Protein AF-A0A927LJE8-F1 (afdb_monomer)

pLDDT: mean 83.6, std 7.01, range [52.34, 91.81]

Mean predicted aligned error: 5.42 Å

Secondary structure (DSSP, 8-state):
--EEEETTEEEEE---TT-SSHHHHT-TT-EEEEPTTS-EEEE-TTS--EEEE---PPP-

Foldseek 3Di:
DFWDADPNWIKGAAFQPVDPDNCQRRPPQRIFTQDPVRWTWDAGRVRPDIDIDPDDDDDD

Structure (mmCIF, N/CA/C/O backbone):
data_AF-A0A927LJE8-F1
#
_entry.id   AF-A0A927LJE8-F1
#
loop_
_atom_site.group_PDB
_atom_site.id
_atom_site.type_symbol
_atom_site.label_atom_id
_atom_site.label_alt_id
_atom_site.label_comp_id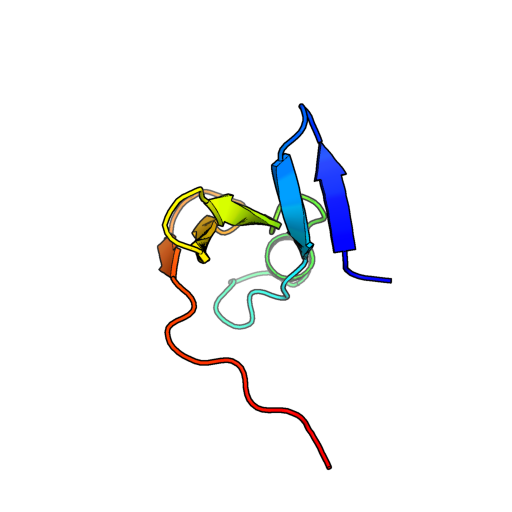
_atom_site.label_asym_id
_atom_site.label_entity_id
_atom_site.label_seq_id
_atom_site.pdbx_PDB_ins_code
_atom_site.Cartn_x
_atom_site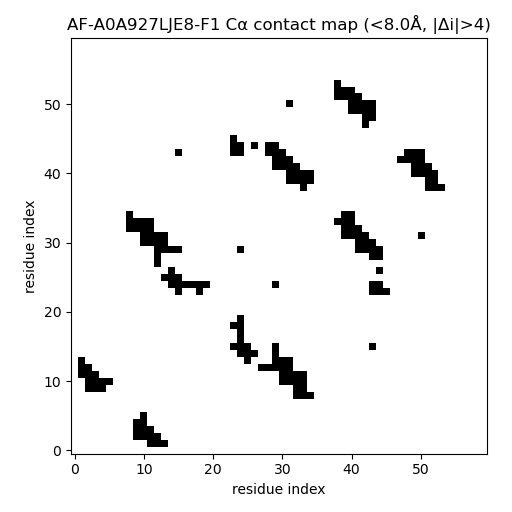.Cartn_y
_atom_site.Cartn_z
_atom_site.occupancy
_atom_site.B_iso_or_equiv
_atom_site.auth_seq_id
_atom_site.auth_comp_id
_atom_site.auth_asym_id
_atom_site.auth_atom_id
_atom_site.pdbx_PDB_model_num
ATOM 1 N N . MET A 1 1 ? -4.148 -16.489 -1.264 1.00 52.34 1 MET A N 1
ATOM 2 C CA . MET A 1 1 ? -3.121 -16.288 -0.215 1.00 52.34 1 MET A CA 1
ATOM 3 C C . MET A 1 1 ? -2.570 -14.866 -0.322 1.00 52.34 1 MET A C 1
ATOM 5 O O . MET A 1 1 ? -1.601 -14.643 -1.029 1.00 52.34 1 MET A O 1
ATOM 9 N N . GLY A 1 2 ? -3.231 -13.881 0.287 1.00 70.69 2 GLY A N 1
ATOM 10 C CA . GLY A 1 2 ? -2.862 -12.461 0.139 1.00 70.69 2 GLY A CA 1
ATOM 11 C C . GLY A 1 2 ? -3.044 -11.642 1.412 1.00 70.69 2 GLY A C 1
ATOM 12 O O . GLY A 1 2 ? -3.006 -10.425 1.347 1.00 70.69 2 GLY A O 1
ATOM 13 N N . LYS A 1 3 ? -3.256 -12.301 2.553 1.00 83.25 3 LYS A N 1
ATOM 14 C CA . LYS A 1 3 ? -3.449 -11.70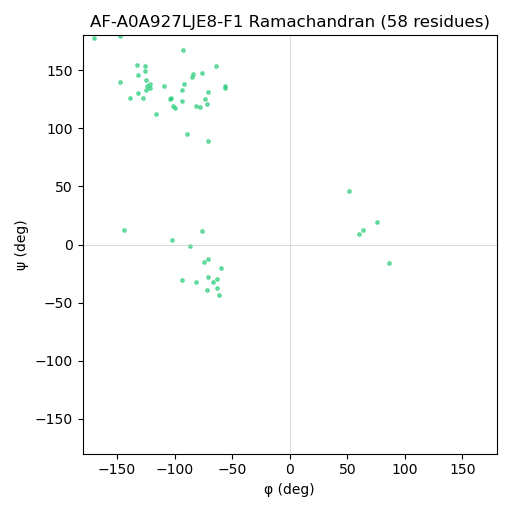0 3.873 1.00 83.25 3 LYS A CA 1
ATOM 15 C C . LYS A 1 3 ? -2.404 -12.289 4.814 1.00 83.25 3 LYS A C 1
ATOM 17 O O . LYS A 1 3 ? -2.188 -13.499 4.781 1.00 83.25 3 LYS A O 1
ATOM 22 N N . GLY A 1 4 ? -1.783 -11.458 5.638 1.00 87.50 4 GLY A N 1
ATOM 23 C CA . GLY A 1 4 ? -0.839 -11.876 6.669 1.00 87.50 4 GLY A CA 1
ATOM 24 C C . GLY A 1 4 ? -0.898 -10.967 7.891 1.00 87.50 4 GLY A C 1
ATOM 25 O O . GLY A 1 4 ? -1.681 -10.018 7.936 1.00 87.50 4 GLY A O 1
ATOM 26 N N . CYS A 1 5 ? -0.082 -11.277 8.891 1.00 86.25 5 CYS A N 1
ATOM 27 C CA . CYS A 1 5 ? 0.104 -10.457 10.081 1.00 86.25 5 CYS A CA 1
ATOM 28 C C . CYS A 1 5 ? 1.607 -10.305 10.323 1.00 86.25 5 CYS A C 1
ATOM 30 O O . CYS A 1 5 ? 2.335 -11.294 10.282 1.00 86.25 5 CYS A O 1
ATOM 32 N N . GLU A 1 6 ? 2.071 -9.079 10.526 1.00 86.44 6 GLU A N 1
ATOM 33 C CA . GLU A 1 6 ? 3.470 -8.755 10.804 1.00 86.44 6 GLU A CA 1
ATOM 34 C C . GLU A 1 6 ? 3.486 -7.682 11.893 1.00 86.44 6 GLU A C 1
ATOM 36 O O . GLU A 1 6 ? 2.799 -6.671 11.764 1.00 86.44 6 GLU A O 1
ATOM 41 N N . ASN A 1 7 ? 4.215 -7.906 12.991 1.00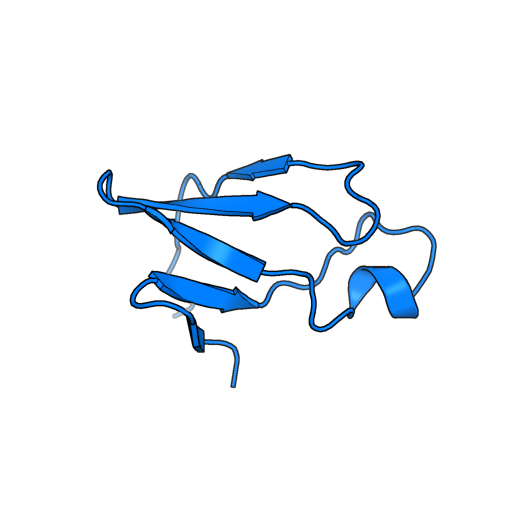 83.94 7 ASN A N 1
ATOM 42 C CA . ASN A 1 7 ? 4.280 -6.979 14.132 1.00 83.94 7 ASN A CA 1
ATOM 43 C C . ASN A 1 7 ? 2.896 -6.550 14.668 1.00 83.94 7 ASN A C 1
ATOM 45 O O . ASN A 1 7 ? 2.646 -5.361 14.862 1.00 83.94 7 ASN A O 1
ATOM 49 N N . ASN A 1 8 ? 1.974 -7.505 14.859 1.00 85.19 8 ASN A N 1
ATOM 50 C CA . ASN A 1 8 ? 0.568 -7.271 15.240 1.00 85.19 8 ASN A CA 1
ATOM 51 C C . ASN A 1 8 ? -0.259 -6.418 14.261 1.00 85.19 8 ASN A C 1
ATOM 53 O O . ASN A 1 8 ? -1.403 -6.078 14.560 1.00 85.19 8 ASN A O 1
ATOM 57 N N . LYS A 1 9 ? 0.266 -6.110 13.070 1.00 86.88 9 LYS A N 1
ATOM 58 C CA . LYS A 1 9 ? -0.465 -5.398 12.022 1.00 86.88 9 LYS A CA 1
ATOM 59 C C . LYS A 1 9 ? -0.886 -6.369 10.935 1.00 86.88 9 LYS A C 1
ATOM 61 O O . LYS A 1 9 ? -0.066 -7.070 10.338 1.00 86.88 9 LYS A O 1
ATOM 66 N N . VAL A 1 10 ? -2.185 -6.393 10.653 1.00 89.94 10 VAL A N 1
ATOM 67 C CA . VAL A 1 10 ? -2.725 -7.155 9.526 1.00 89.94 10 VAL A CA 1
ATOM 68 C C . VAL A 1 10 ? -2.309 -6.459 8.239 1.00 89.94 10 VAL A C 1
ATOM 70 O O . VAL A 1 10 ? -2.497 -5.252 8.102 1.00 89.94 10 VAL A O 1
ATOM 73 N N . PHE A 1 11 ? -1.777 -7.218 7.286 1.00 91.25 11 PHE A N 1
ATOM 74 C CA . PHE A 1 11 ? -1.446 -6.706 5.965 1.00 91.25 11 PHE A CA 1
ATOM 75 C C . PHE A 1 11 ? -2.098 -7.523 4.855 1.00 91.25 11 PHE A C 1
ATOM 77 O O . PHE A 1 11 ? -2.351 -8.722 4.997 1.00 91.25 11 PHE A O 1
ATOM 84 N N . TYR A 1 12 ? -2.315 -6.867 3.722 1.00 89.81 12 TYR A N 1
ATOM 85 C CA . TYR A 1 12 ? -2.778 -7.456 2.478 1.00 89.81 12 TYR A CA 1
ATOM 86 C C . TYR A 1 12 ? -1.760 -7.191 1.378 1.00 89.81 12 TYR A C 1
ATOM 88 O O . TYR A 1 12 ? -1.203 -6.100 1.292 1.00 89.81 12 TYR A O 1
ATOM 96 N N . ARG A 1 13 ? -1.491 -8.188 0.542 1.00 89.56 13 ARG A N 1
ATOM 97 C CA . ARG A 1 13 ? -0.619 -8.027 -0.622 1.00 89.56 13 ARG A CA 1
ATOM 98 C C . ARG A 1 13 ? -1.417 -7.492 -1.797 1.00 89.56 13 ARG A C 1
ATOM 100 O O . ARG A 1 13 ? -2.571 -7.877 -1.983 1.00 89.56 13 ARG A O 1
ATOM 107 N N . PHE A 1 14 ? -0.779 -6.645 -2.589 1.00 87.62 14 PHE A N 1
ATOM 108 C CA . PHE A 1 14 ? -1.356 -6.113 -3.815 1.00 87.62 14 PHE A CA 1
ATOM 109 C C . PHE A 1 14 ? -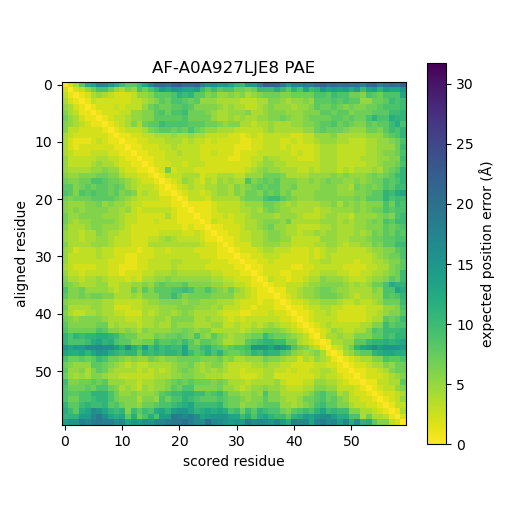0.356 -6.208 -4.964 1.00 87.62 14 PHE A C 1
ATOM 111 O O . PHE A 1 14 ? 0.855 -6.236 -4.747 1.00 87.62 14 PHE A O 1
ATOM 118 N N . PHE A 1 15 ? -0.890 -6.265 -6.180 1.00 88.25 15 PHE A N 1
ATOM 119 C CA . PHE A 1 15 ? -0.106 -6.145 -7.400 1.00 88.25 15 PHE A CA 1
ATOM 120 C C . PHE A 1 15 ? -0.113 -4.686 -7.839 1.00 88.25 15 PHE A C 1
ATOM 122 O O . PHE A 1 15 ? -1.183 -4.103 -8.022 1.00 88.25 15 PHE A O 1
ATOM 129 N N . ASP A 1 16 ? 1.069 -4.101 -7.994 1.00 86.62 16 ASP A N 1
ATOM 130 C CA . ASP A 1 16 ? 1.208 -2.752 -8.527 1.00 86.62 16 ASP A CA 1
ATOM 131 C C . ASP A 1 16 ? 1.333 -2.809 -10.053 1.00 86.62 16 ASP A C 1
ATOM 133 O O . ASP A 1 16 ? 2.415 -3.007 -10.604 1.00 86.62 16 ASP A O 1
ATOM 137 N N . VAL A 1 17 ? 0.198 -2.649 -10.737 1.00 83.62 17 VAL A N 1
ATOM 138 C CA . VAL A 1 17 ? 0.123 -2.632 -12.208 1.00 83.62 17 VAL A CA 1
ATOM 139 C C . VAL A 1 17 ? 0.718 -1.364 -12.830 1.00 83.62 17 VAL A C 1
ATOM 141 O O . VAL A 1 17 ? 0.919 -1.326 -14.039 1.00 83.62 17 VAL A O 1
ATOM 144 N N . GLY A 1 18 ? 0.994 -0.328 -12.028 1.00 81.06 18 GLY A N 1
ATOM 145 C CA . GLY A 1 18 ? 1.651 0.903 -12.477 1.00 81.06 18 GLY A CA 1
ATOM 146 C C . GLY A 1 18 ? 3.179 0.827 -12.451 1.00 81.06 18 GLY A C 1
ATOM 147 O O . GLY A 1 18 ? 3.846 1.802 -12.799 1.00 81.06 18 GLY A O 1
ATOM 148 N N . SER A 1 19 ? 3.742 -0.301 -12.014 1.00 82.94 19 SER A N 1
ATOM 149 C CA . SER A 1 19 ? 5.186 -0.470 -11.918 1.00 82.94 19 SER A CA 1
ATOM 150 C C . SER A 1 19 ? 5.838 -0.701 -13.284 1.00 82.94 19 SER A C 1
ATOM 152 O O . SER A 1 19 ? 5.246 -1.301 -14.180 1.00 82.94 19 SER A O 1
ATOM 154 N N . LYS A 1 20 ? 7.081 -0.231 -13.448 1.00 83.56 20 LYS A N 1
ATOM 155 C CA . LYS A 1 20 ? 7.831 -0.342 -14.713 1.00 83.56 20 LYS A CA 1
ATOM 156 C C . LYS A 1 20 ? 8.273 -1.771 -15.007 1.00 83.56 20 LYS A C 1
ATOM 158 O O . LYS A 1 20 ? 8.445 -2.128 -16.169 1.00 83.56 20 LYS A O 1
ATOM 163 N N 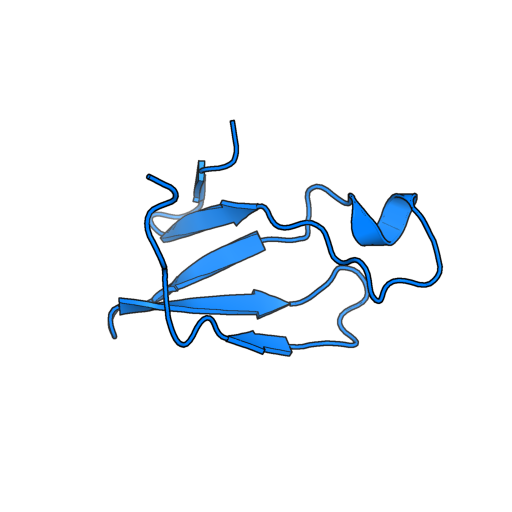. THR A 1 21 ? 8.481 -2.569 -13.964 1.00 84.38 21 THR A N 1
ATOM 164 C CA . THR A 1 21 ? 8.936 -3.953 -14.077 1.00 84.38 21 THR A CA 1
ATOM 165 C C . THR A 1 21 ? 7.982 -4.897 -13.350 1.00 84.38 21 THR A C 1
ATOM 167 O O . THR A 1 21 ? 7.356 -4.550 -12.345 1.00 84.38 21 THR A O 1
ATOM 170 N N . VAL A 1 22 ? 7.878 -6.130 -13.853 1.00 85.06 22 VAL A N 1
ATOM 171 C CA . VAL A 1 22 ? 7.035 -7.172 -13.243 1.00 85.06 22 VAL A CA 1
ATOM 172 C C . VAL A 1 22 ? 7.534 -7.526 -11.842 1.00 85.06 22 VAL A C 1
ATOM 174 O O . VAL A 1 22 ? 6.730 -7.750 -10.938 1.00 85.06 22 VAL A O 1
ATOM 177 N N . GLU A 1 23 ? 8.850 -7.543 -11.637 1.00 85.50 23 GLU A N 1
ATOM 178 C CA . GLU A 1 23 ? 9.462 -7.846 -10.341 1.00 85.50 23 GLU A CA 1
ATOM 179 C C . GLU A 1 23 ? 9.048 -6.836 -9.269 1.00 85.50 23 GLU A C 1
ATOM 181 O O . GLU A 1 23 ? 8.679 -7.223 -8.161 1.00 85.50 23 GLU A O 1
ATOM 186 N N . GLU A 1 24 ? 9.030 -5.545 -9.604 1.00 84.19 24 GLU A N 1
ATOM 187 C CA . GLU A 1 24 ? 8.589 -4.497 -8.687 1.00 84.19 24 GLU A CA 1
ATOM 188 C C . GLU A 1 24 ? 7.069 -4.527 -8.467 1.00 84.19 24 GLU A C 1
ATOM 190 O O . GLU A 1 24 ? 6.601 -4.375 -7.336 1.00 84.19 24 GLU A O 1
ATOM 195 N N . GLY A 1 25 ? 6.291 -4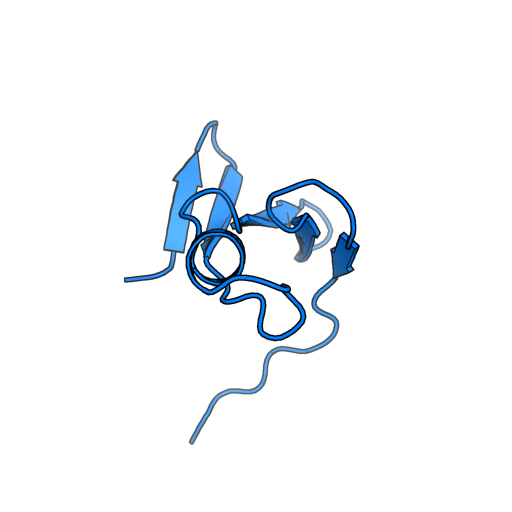.783 -9.524 1.00 83.50 25 GLY A N 1
ATOM 196 C CA . GLY A 1 25 ? 4.830 -4.872 -9.454 1.00 83.50 25 GLY A CA 1
ATOM 197 C C . GLY A 1 25 ? 4.318 -6.064 -8.638 1.00 83.50 25 GLY A C 1
ATOM 198 O O . GLY A 1 25 ? 3.289 -5.976 -7.964 1.00 83.50 25 GLY A O 1
ATOM 199 N N . THR A 1 26 ? 5.060 -7.173 -8.649 1.00 87.81 26 THR A N 1
ATOM 200 C CA . THR A 1 26 ? 4.723 -8.427 -7.949 1.00 87.81 26 THR A CA 1
ATOM 201 C C . THR A 1 26 ? 5.505 -8.635 -6.651 1.00 87.81 26 THR A C 1
ATOM 203 O O . THR A 1 26 ? 5.346 -9.662 -5.984 1.00 87.81 26 THR A O 1
ATOM 206 N N . ALA A 1 27 ? 6.327 -7.659 -6.255 1.00 86.94 27 ALA A N 1
ATOM 207 C CA . ALA A 1 27 ? 7.194 -7.764 -5.095 1.00 86.94 27 ALA A CA 1
ATOM 208 C C . ALA A 1 27 ? 6.408 -8.097 -3.818 1.00 86.94 27 ALA A C 1
ATOM 210 O O . ALA A 1 27 ? 5.414 -7.460 -3.472 1.00 86.94 27 ALA A O 1
ATOM 211 N N . ILE A 1 28 ? 6.934 -9.028 -3.017 1.00 86.75 28 ILE A N 1
ATOM 212 C CA . ILE A 1 28 ? 6.359 -9.427 -1.714 1.00 86.75 28 ILE A CA 1
ATOM 213 C C . ILE A 1 28 ? 6.266 -8.244 -0.727 1.00 86.75 28 ILE A C 1
ATOM 215 O O . ILE A 1 28 ? 5.503 -8.277 0.243 1.00 86.75 28 ILE A O 1
ATOM 219 N N . LYS A 1 29 ? 7.055 -7.196 -0.978 1.00 85.56 29 LYS A N 1
ATOM 220 C CA . LYS A 1 29 ? 7.086 -5.947 -0.215 1.00 85.56 29 LYS A CA 1
ATOM 221 C C . LYS A 1 29 ? 5.876 -5.040 -0.488 1.00 85.56 29 LYS A C 1
ATOM 223 O O . LYS A 1 29 ? 5.622 -4.164 0.333 1.00 85.56 29 LYS A O 1
ATOM 228 N N . ASN A 1 30 ? 5.106 -5.278 -1.554 1.00 87.69 30 ASN A N 1
ATOM 229 C CA . ASN A 1 30 ? 3.853 -4.574 -1.838 1.00 87.69 30 ASN A CA 1
ATOM 230 C C . ASN A 1 30 ? 2.782 -5.010 -0.833 1.00 87.69 30 ASN A C 1
ATOM 232 O O . ASN A 1 30 ? 2.061 -5.993 -1.027 1.00 87.69 30 ASN A O 1
ATOM 236 N N . LYS A 1 31 ? 2.722 -4.289 0.289 1.00 90.56 31 LYS A N 1
ATOM 237 C CA . LYS A 1 31 ? 1.836 -4.571 1.419 1.00 90.56 31 LYS A CA 1
ATOM 238 C C . LYS A 1 31 ? 0.992 -3.340 1.749 1.00 90.56 31 LYS A C 1
ATOM 240 O O . LYS A 1 31 ? 1.519 -2.239 1.888 1.00 90.56 31 LYS A O 1
ATOM 245 N N . LEU A 1 32 ? -0.307 -3.555 1.918 1.00 90.38 32 LEU A N 1
ATOM 246 C CA . LEU A 1 32 ? -1.272 -2.626 2.500 1.00 90.38 32 LEU A CA 1
ATOM 247 C C . LEU A 1 32 ? -1.531 -3.050 3.944 1.00 90.38 32 LEU A C 1
ATOM 249 O O . LEU A 1 32 ? -2.005 -4.159 4.173 1.00 90.38 32 LEU A O 1
ATOM 253 N N . TYR A 1 33 ? -1.242 -2.194 4.911 1.00 91.81 33 TYR A N 1
ATOM 254 C CA . TYR A 1 33 ? -1.497 -2.447 6.324 1.00 91.81 33 TYR A CA 1
ATOM 255 C C . TYR A 1 33 ? -2.865 -1.908 6.724 1.00 91.81 33 TYR A C 1
ATOM 257 O O . TYR A 1 33 ? -3.250 -0.812 6.315 1.00 91.81 33 TYR A O 1
ATOM 265 N N . LEU A 1 34 ? -3.588 -2.687 7.527 1.00 89.31 34 LEU A N 1
ATOM 266 C CA . LEU A 1 34 ? -4.816 -2.245 8.170 1.00 89.31 34 LEU A CA 1
ATOM 267 C C . LEU A 1 34 ? -4.443 -1.376 9.370 1.00 89.31 34 LEU A C 1
ATOM 269 O O . LEU A 1 34 ? -3.774 -1.842 10.292 1.00 89.31 34 LEU A O 1
ATOM 273 N N . LEU A 1 35 ? -4.865 -0.120 9.328 1.00 87.50 35 LEU A N 1
ATOM 274 C CA . LEU A 1 35 ? -4.656 0.852 10.393 1.00 87.50 35 LEU A CA 1
ATOM 275 C C . LEU A 1 35 ? -5.848 0.878 11.359 1.00 87.50 35 LEU A C 1
ATOM 277 O O . LEU A 1 35 ? -6.928 0.365 11.056 1.00 87.50 35 LEU A O 1
ATOM 281 N N . ASP A 1 36 ? -5.670 1.527 12.510 1.00 84.75 36 ASP A N 1
ATOM 282 C CA . ASP A 1 36 ? -6.681 1.592 13.577 1.00 84.75 36 ASP A CA 1
ATOM 283 C C . ASP A 1 36 ? -7.967 2.311 13.139 1.00 84.75 36 ASP A C 1
ATOM 285 O O . ASP A 1 36 ? -9.070 1.971 13.566 1.00 84.75 36 ASP A O 1
ATOM 289 N N . ASN A 1 37 ? -7.845 3.257 12.204 1.00 85.25 37 ASN A N 1
ATOM 290 C CA . ASN A 1 37 ? -8.973 3.945 11.569 1.00 85.25 37 ASN A CA 1
ATOM 291 C C . ASN A 1 37 ? -9.699 3.088 10.511 1.00 85.25 37 ASN A C 1
ATOM 293 O O . ASN A 1 37 ? -10.525 3.607 9.762 1.00 85.25 37 ASN A O 1
ATOM 297 N N . LYS A 1 38 ? -9.398 1.784 10.447 1.00 81.31 38 LYS A N 1
ATOM 298 C CA . LYS A 1 38 ? -9.949 0.799 9.504 1.00 81.31 38 LYS A CA 1
ATOM 299 C C . LYS A 1 38 ? -9.612 1.068 8.033 1.00 81.31 38 LYS A C 1
ATOM 301 O O . LYS A 1 38 ? -10.179 0.411 7.161 1.00 81.31 38 LYS A O 1
ATOM 306 N N . LEU A 1 39 ? -8.681 1.979 7.742 1.00 87.25 39 LEU A N 1
ATOM 307 C CA . LEU A 1 39 ? -8.170 2.184 6.389 1.00 87.25 39 LEU A CA 1
ATOM 308 C C . LEU A 1 39 ? -7.051 1.191 6.077 1.00 87.25 39 LEU A C 1
ATOM 310 O O . LEU A 1 39 ? -6.259 0.817 6.942 1.00 87.25 39 LEU A O 1
ATOM 314 N N . LEU A 1 40 ? -6.975 0.793 4.809 1.00 89.31 40 LEU A N 1
ATOM 315 C CA . LEU A 1 40 ? -5.854 0.033 4.270 1.00 89.31 40 LEU A CA 1
ATOM 316 C C . LEU A 1 40 ? -4.927 0.986 3.528 1.00 89.31 40 LEU A C 1
ATOM 318 O O . LEU A 1 40 ? -5.333 1.598 2.538 1.00 89.31 40 LEU A O 1
ATOM 322 N N . GLN A 1 41 ? -3.690 1.098 4.003 1.00 90.81 41 GLN A N 1
ATOM 323 C CA . GLN A 1 41 ? -2.685 1.978 3.417 1.00 90.81 41 GLN A CA 1
ATOM 324 C C . GLN A 1 41 ? -1.366 1.252 3.217 1.00 90.81 41 GLN A C 1
ATOM 326 O O . GLN A 1 41 ? -0.974 0.401 4.012 1.00 90.81 41 GLN A O 1
ATOM 331 N N . GLY A 1 42 ? -0.651 1.599 2.158 1.00 87.75 42 GLY A N 1
ATOM 332 C CA . GLY A 1 42 ? 0.639 0.995 1.881 1.00 87.75 42 GLY A CA 1
ATOM 333 C C . GLY A 1 42 ? 1.384 1.708 0.778 1.00 87.75 42 GLY A C 1
ATOM 334 O O . GLY A 1 42 ? 0.900 2.672 0.185 1.00 87.75 42 GLY A O 1
ATOM 335 N N . LYS A 1 43 ? 2.589 1.221 0.523 1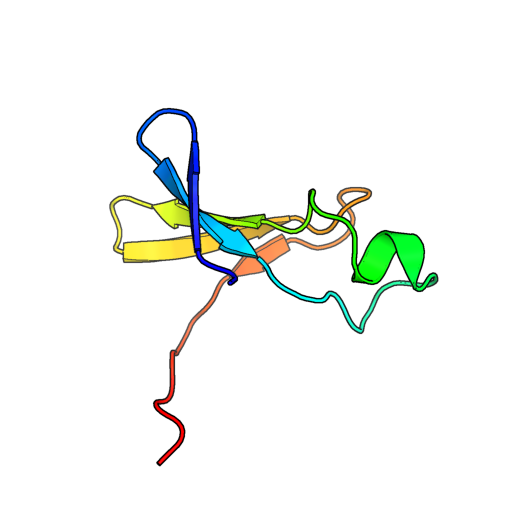.00 86.44 43 LYS A N 1
ATOM 336 C CA . LYS A 1 43 ? 3.515 1.816 -0.428 1.00 86.44 43 LYS A CA 1
ATOM 337 C C . LYS A 1 43 ? 3.926 0.769 -1.450 1.00 86.44 43 LYS A C 1
ATOM 339 O O . LYS A 1 43 ? 4.115 -0.389 -1.070 1.00 86.44 43 LYS A O 1
ATOM 344 N N . SER A 1 44 ? 4.066 1.157 -2.716 1.00 81.94 44 SER A N 1
ATOM 345 C CA . SER A 1 44 ? 4.712 0.274 -3.688 1.00 81.94 44 SER A CA 1
ATOM 346 C C . SER A 1 44 ? 6.171 0.045 -3.317 1.00 81.94 44 SER A C 1
ATOM 348 O O . SER A 1 44 ? 6.829 0.869 -2.668 1.00 81.94 44 SER A O 1
ATOM 350 N N . TYR A 1 45 ? 6.690 -1.093 -3.752 1.00 75.94 45 TYR A N 1
ATOM 351 C CA . TYR A 1 45 ? 8.108 -1.376 -3.765 1.00 75.94 45 TYR A CA 1
ATOM 352 C C . TYR A 1 45 ? 8.844 -0.292 -4.570 1.00 75.94 45 TYR A C 1
ATOM 354 O O . TYR A 1 45 ? 8.362 0.156 -5.604 1.00 75.94 45 TYR A O 1
ATOM 362 N N . GLY A 1 46 ? 9.960 0.212 -4.035 1.00 71.75 46 GLY A N 1
ATOM 363 C CA . GLY A 1 46 ? 10.644 1.404 -4.561 1.00 71.75 46 GLY A CA 1
ATOM 364 C C . GLY A 1 46 ? 10.102 2.735 -4.021 1.00 71.75 46 GLY A C 1
ATOM 365 O O . GLY A 1 46 ? 10.797 3.746 -4.047 1.00 71.75 46 GLY A O 1
ATOM 366 N N . GLY A 1 47 ? 8.912 2.743 -3.414 1.00 68.56 47 GLY A N 1
ATOM 367 C CA . GLY A 1 47 ? 8.430 3.870 -2.625 1.00 68.56 47 GLY A CA 1
ATOM 368 C C . GLY A 1 47 ? 7.945 5.080 -3.424 1.00 68.56 47 GLY A C 1
ATOM 369 O O . GLY A 1 47 ? 7.875 6.176 -2.864 1.00 68.56 47 GLY A O 1
ATOM 370 N N . THR A 1 48 ? 7.616 4.910 -4.698 1.00 72.94 48 THR A N 1
ATOM 371 C CA . THR A 1 48 ? 7.154 6.013 -5.551 1.00 72.94 48 THR A CA 1
ATOM 372 C C . THR A 1 48 ? 5.671 6.320 -5.344 1.00 72.94 48 THR A C 1
ATOM 374 O O . THR A 1 48 ? 5.276 7.480 -5.409 1.00 72.94 48 THR A O 1
ATOM 377 N N . HIS A 1 49 ? 4.853 5.311 -5.025 1.00 80.56 49 HIS A N 1
ATOM 378 C CA . HIS A 1 49 ? 3.402 5.460 -4.927 1.00 80.56 49 HIS A CA 1
ATOM 379 C C . HIS A 1 49 ? 2.889 5.081 -3.536 1.00 80.56 49 HIS A C 1
ATOM 381 O O . HIS A 1 49 ? 3.261 4.047 -2.974 1.00 80.56 49 HIS A O 1
ATOM 387 N N . ASN A 1 50 ? 2.010 5.925 -2.995 1.00 85.69 50 ASN A N 1
ATOM 388 C CA . ASN A 1 50 ? 1.258 5.652 -1.776 1.00 85.69 50 ASN A CA 1
ATOM 389 C C . ASN A 1 50 ? -0.172 5.275 -2.169 1.00 85.69 50 ASN A C 1
ATOM 391 O O . ASN A 1 50 ? -0.843 6.033 -2.866 1.00 85.69 50 ASN A O 1
ATOM 395 N N . TYR A 1 51 ? -0.645 4.129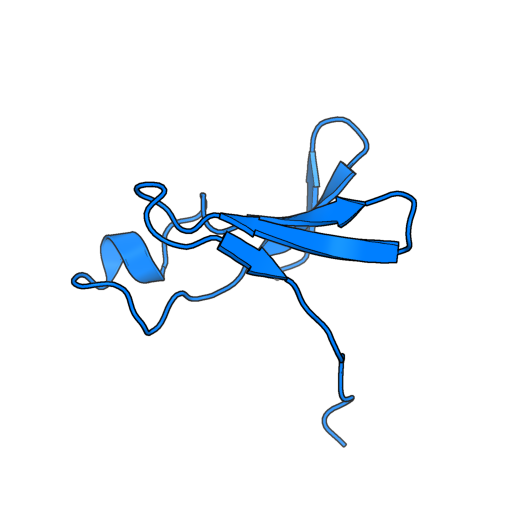 -1.695 1.00 86.00 51 TYR A N 1
ATOM 396 C CA . TYR A 1 51 ? -1.986 3.627 -1.968 1.00 86.00 51 TYR A CA 1
ATOM 397 C C . TYR A 1 51 ? -2.831 3.713 -0.703 1.00 86.00 51 TYR A C 1
ATOM 399 O O . TYR A 1 51 ? -2.385 3.349 0.386 1.00 86.00 51 TYR A O 1
ATOM 407 N N . THR A 1 52 ? -4.069 4.176 -0.860 1.00 89.12 52 THR A N 1
ATOM 408 C CA . THR A 1 52 ? -5.108 4.128 0.173 1.00 89.12 52 THR A CA 1
ATOM 409 C C . THR A 1 52 ? -6.341 3.479 -0.433 1.00 89.12 52 THR A C 1
ATOM 411 O O . THR A 1 52 ? -6.822 3.919 -1.475 1.00 89.12 52 THR A O 1
ATOM 414 N N . VAL A 1 53 ? -6.850 2.428 0.205 1.00 86.69 53 VAL A N 1
ATOM 415 C CA . VAL A 1 53 ? -8.095 1.782 -0.220 1.00 86.69 53 VAL A CA 1
ATOM 416 C C . VAL A 1 53 ? -9.267 2.585 0.328 1.00 86.69 53 VAL A C 1
ATOM 418 O O . VAL A 1 53 ? -9.411 2.725 1.541 1.00 86.69 53 VAL A O 1
ATOM 421 N N . THR A 1 54 ? -10.103 3.100 -0.568 1.00 83.56 54 THR A N 1
ATOM 422 C CA . THR A 1 54 ? -11.303 3.874 -0.222 1.00 83.56 54 THR A CA 1
ATOM 423 C C . THR A 1 54 ? -12.557 3.006 -0.139 1.00 83.56 54 THR A C 1
ATOM 425 O O . THR A 1 54 ? -13.444 3.290 0.659 1.00 83.56 54 THR A O 1
ATOM 428 N N . GLU A 1 55 ? -12.628 1.929 -0.924 1.00 81.62 55 GLU A N 1
ATOM 429 C CA . GLU A 1 55 ? -13.786 1.039 -0.986 1.00 81.62 55 GLU A CA 1
ATOM 430 C C . GLU A 1 55 ? -13.342 -0.404 -1.278 1.00 81.62 55 GLU A C 1
ATOM 432 O O . GLU A 1 55 ? -12.465 -0.639 -2.110 1.00 81.62 55 GLU A O 1
ATOM 437 N N . VAL A 1 56 ? -13.965 -1.385 -0.615 1.00 77.00 56 VAL A N 1
ATOM 438 C CA . VAL A 1 56 ? -13.789 -2.814 -0.919 1.00 77.00 56 VAL A CA 1
ATOM 439 C C . VAL A 1 56 ? -15.123 -3.374 -1.391 1.00 77.00 56 VAL A C 1
ATOM 441 O O . VAL A 1 56 ? -16.064 -3.503 -0.607 1.00 77.00 56 VAL A O 1
ATOM 444 N N . ARG A 1 57 ? -15.199 -3.746 -2.669 1.00 79.81 57 ARG A N 1
ATOM 445 C CA . ARG A 1 57 ? -16.380 -4.394 -3.249 1.00 79.81 57 ARG A CA 1
ATOM 446 C C . ARG A 1 57 ? -16.225 -5.904 -3.183 1.00 79.81 57 ARG A C 1
ATOM 448 O O . ARG A 1 57 ? -15.179 -6.446 -3.534 1.00 79.81 57 ARG A O 1
ATOM 455 N N . ARG A 1 58 ? -17.271 -6.596 -2.734 1.00 78.94 58 ARG A N 1
ATOM 456 C CA . ARG A 1 58 ? -17.324 -8.059 -2.826 1.00 78.94 58 ARG A CA 1
ATOM 457 C C . ARG A 1 58 ? -17.583 -8.428 -4.280 1.00 78.94 58 ARG A C 1
ATOM 459 O O . ARG A 1 58 ? -18.561 -7.953 -4.851 1.00 78.94 58 ARG A O 1
ATOM 466 N N . ASN A 1 59 ? -16.727 -9.265 -4.854 1.00 74.62 59 ASN A N 1
ATOM 467 C CA . ASN A 1 59 ? -17.043 -9.889 -6.128 1.00 74.62 59 ASN A CA 1
ATOM 468 C C . ASN A 1 59 ? -18.141 -10.927 -5.866 1.00 74.62 59 ASN A C 1
ATOM 470 O O . ASN A 1 59 ? -17.962 -11.783 -4.995 1.00 74.62 59 ASN A O 1
ATOM 474 N N . LYS A 1 60 ? -19.288 -10.763 -6.522 1.00 64.56 60 LYS A N 1
ATOM 475 C CA . LYS A 1 60 ? -20.409 -11.701 -6.443 1.00 64.56 60 LYS A CA 1
ATOM 476 C C . LYS A 1 60 ? -20.187 -12.865 -7.395 1.00 64.56 60 LYS A C 1
ATOM 478 O O . LYS A 1 60 ? -19.596 -12.618 -8.468 1.00 64.56 60 LYS A O 1
#

Radius of gyration: 11.79 Å; Cα contacts (8 Å, |Δi|>4): 97; chains: 1; bounding box: 31×22×30 Å

Nearest PDB structures (foldseek):
  4d4o-assembly1_A-2  TM=5.652E-01  e=9.608E+00  Saccharomyces cerevisiae

Sequence (60 aa):
MGKGCENNKVFYRFFDVGSKTVEEGTAIKNKLYLLDNKLLQGKSYGGTHNYTVTEVRRNK

Solvent-accessible surface area (backbone atoms only — not comparable to full-atom values): 3733 Å² total; per-residue (Å²): 142,48,73,51,73,57,95,93,33,43,31,32,57,52,73,42,85,87,46,96,44,68,67,53,14,63,30,88,69,18,38,28,35,53,44,96,89,72,41,38,39,31,39,42,55,92,63,83,46,79,48,70,61,88,76,88,80,81,85,128